Protein AF-A0A3B8IHV6-F1 (afdb_monomer_lite)

pLDDT: mean 79.5, std 10.55, range [41.91, 91.06]

Secondary structure (DSSP, 8-state):
---HHHHHHHHHHTTEEEEE-TTSSSEEEEE-GGG--HHHHHHHHHTHHHHHHHHHHHHHHHT--PPPPS--SSPPPPHHHHHHHHHHHH-TT--SS--------PPTT------

Sequence (115 aa):
MENLLTLLTKYRQRQVHLSLGKDGESLSVKGDLKGLSAADKAELKTHKEALLAFFKEQKAAKQLITPAEPTAEAFPLSPNQQTIWMHQLMDPESLLYVIPVVYAHTVPGLQPDRV

Structur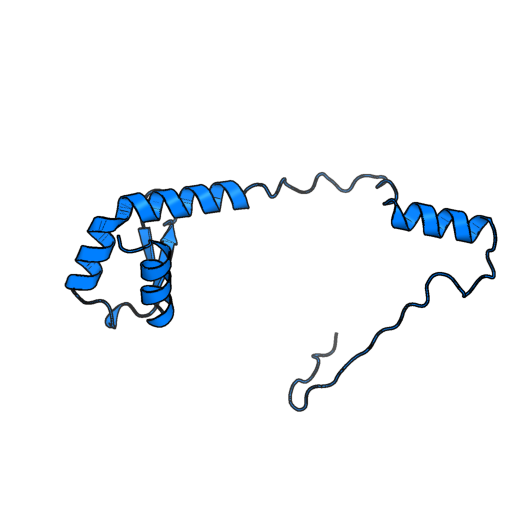e (mmCIF, N/CA/C/O backbone):
data_AF-A0A3B8IHV6-F1
#
_entry.id   AF-A0A3B8IHV6-F1
#
loop_
_atom_site.group_PDB
_atom_site.id
_atom_site.type_symbol
_atom_site.label_atom_id
_atom_site.label_alt_id
_atom_site.label_comp_id
_atom_site.label_asym_id
_atom_site.label_entity_id
_atom_site.label_seq_id
_atom_site.pdbx_PDB_ins_code
_atom_site.Cartn_x
_atom_site.Cartn_y
_atom_site.Cartn_z
_atom_site.occupancy
_atom_site.B_iso_or_equiv
_atom_site.auth_seq_id
_atom_site.auth_comp_id
_atom_site.auth_asym_id
_atom_site.auth_atom_id
_atom_site.pdbx_PDB_model_num
ATOM 1 N N . MET A 1 1 ? 0.964 -16.674 25.980 1.00 43.19 1 MET A N 1
ATOM 2 C CA . MET A 1 1 ? 1.544 -15.415 25.470 1.00 43.19 1 MET A CA 1
ATOM 3 C C . MET A 1 1 ? 0.653 -14.932 24.342 1.00 43.19 1 MET A C 1
ATOM 5 O O . MET A 1 1 ? 0.704 -15.509 23.264 1.00 43.19 1 MET A O 1
ATOM 9 N N . GLU A 1 2 ? -0.236 -13.975 24.604 1.00 55.59 2 GLU A N 1
ATOM 10 C CA . GLU A 1 2 ? -1.053 -13.381 23.541 1.00 55.59 2 GLU A CA 1
ATOM 11 C C . GLU A 1 2 ? -0.143 -12.621 22.578 1.00 55.59 2 GLU A C 1
ATOM 13 O O . GLU A 1 2 ? 0.634 -11.752 22.968 1.00 55.59 2 GLU A O 1
ATOM 18 N N . ASN A 1 3 ? -0.187 -13.024 21.313 1.00 81.06 3 ASN A N 1
ATOM 19 C CA . ASN A 1 3 ? 0.606 -12.429 20.255 1.00 81.06 3 ASN A CA 1
ATOM 20 C C . ASN A 1 3 ? -0.004 -11.059 19.904 1.00 81.06 3 ASN A C 1
ATOM 22 O O . ASN A 1 3 ? -1.210 -10.959 19.670 1.00 81.06 3 ASN A O 1
ATOM 26 N N . LEU A 1 4 ? 0.821 -10.007 19.858 1.00 83.25 4 LEU A N 1
ATOM 27 C CA . LEU A 1 4 ? 0.421 -8.638 19.500 1.00 83.25 4 LEU A CA 1
ATOM 28 C C . LEU A 1 4 ? -0.401 -8.599 18.196 1.00 83.25 4 LEU A C 1
ATOM 30 O O . LEU A 1 4 ? -1.355 -7.832 18.076 1.00 83.25 4 LEU A O 1
ATOM 34 N N . LEU A 1 5 ? -0.079 -9.476 17.239 1.00 83.19 5 LEU A N 1
ATOM 35 C CA . LEU A 1 5 ? -0.813 -9.625 15.980 1.00 83.19 5 LEU A CA 1
ATOM 36 C C . LEU A 1 5 ? -2.245 -10.130 16.188 1.00 83.19 5 LEU A C 1
ATOM 38 O O . LEU A 1 5 ? -3.162 -9.667 15.509 1.00 83.19 5 LEU A O 1
ATOM 42 N N . THR A 1 6 ? -2.466 -11.037 17.139 1.00 87.44 6 THR A N 1
ATOM 43 C CA . THR A 1 6 ? -3.803 -11.533 17.490 1.00 87.44 6 THR A CA 1
ATOM 44 C C . THR A 1 6 ? -4.652 -10.408 18.077 1.00 87.44 6 THR A C 1
ATOM 46 O O . THR A 1 6 ? -5.814 -10.257 17.702 1.00 87.44 6 THR A O 1
ATOM 49 N N . LEU A 1 7 ? -4.052 -9.556 18.916 1.00 87.06 7 LEU A N 1
ATOM 50 C CA . LEU A 1 7 ? -4.705 -8.374 19.480 1.00 87.06 7 LEU A CA 1
ATOM 51 C C . LEU A 1 7 ? -5.072 -7.355 18.388 1.00 87.06 7 LEU A C 1
ATOM 53 O O . LEU A 1 7 ? -6.223 -6.929 18.297 1.00 87.06 7 LEU A O 1
ATOM 57 N N . LEU A 1 8 ? -4.136 -7.015 17.497 1.00 87.38 8 LEU A N 1
ATOM 58 C CA . LEU A 1 8 ? -4.402 -6.127 16.356 1.00 87.38 8 LEU A CA 1
ATOM 59 C C . LEU A 1 8 ? -5.502 -6.686 15.437 1.00 87.38 8 LEU A C 1
ATOM 61 O O . LEU A 1 8 ? -6.372 -5.942 14.983 1.00 87.38 8 LEU A O 1
ATOM 65 N N . THR A 1 9 ? -5.500 -8.000 15.197 1.00 88.56 9 THR A N 1
ATOM 66 C CA . THR A 1 9 ? -6.516 -8.678 14.375 1.00 88.56 9 THR A CA 1
ATOM 67 C C . THR A 1 9 ? -7.897 -8.624 15.028 1.00 88.56 9 THR A C 1
ATOM 69 O O . THR A 1 9 ? -8.870 -8.285 14.355 1.00 88.56 9 THR A O 1
ATOM 72 N N . LYS A 1 10 ? -7.980 -8.874 16.343 1.00 89.62 10 LYS A N 1
ATOM 73 C CA . LYS A 1 10 ? -9.212 -8.775 17.145 1.00 89.62 10 LYS A CA 1
ATOM 74 C C . LYS A 1 10 ? -9.848 -7.389 17.023 1.00 89.62 10 LYS A C 1
ATOM 76 O O . LYS A 1 10 ? -11.042 -7.281 16.750 1.00 89.62 10 LYS A O 1
ATOM 81 N N . TYR A 1 11 ? -9.059 -6.324 17.182 1.00 89.44 11 TYR A N 1
ATOM 82 C CA . TYR A 1 11 ? -9.573 -4.955 17.082 1.00 89.44 11 TYR A CA 1
ATOM 83 C C . TYR A 1 1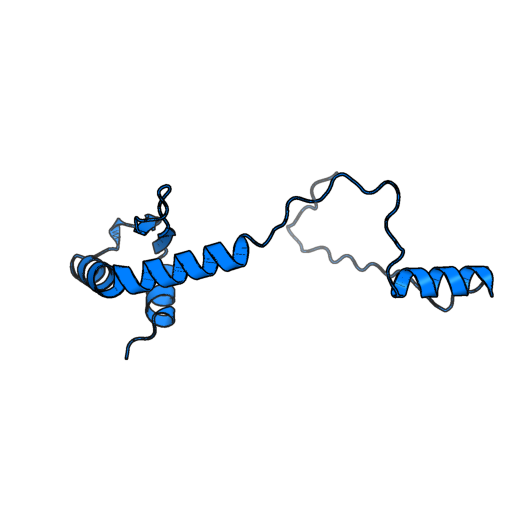1 ? -9.950 -4.571 15.646 1.00 89.44 11 TYR A C 1
ATOM 85 O O . TYR A 1 11 ? -11.008 -3.977 15.434 1.00 89.44 11 TYR A O 1
ATOM 93 N N . ARG A 1 12 ? -9.179 -5.013 14.644 1.00 87.06 12 ARG A N 1
ATOM 94 C CA . ARG A 1 12 ? -9.501 -4.790 13.227 1.00 87.06 12 ARG A CA 1
ATOM 95 C C . ARG A 1 12 ? -10.823 -5.445 12.810 1.00 87.06 12 ARG A C 1
ATOM 97 O O . ARG A 1 12 ? -11.597 -4.822 12.089 1.00 87.06 12 ARG A O 1
ATOM 104 N N . GLN A 1 13 ? -11.103 -6.665 13.275 1.00 88.75 13 GLN A N 1
ATOM 105 C CA . GLN A 1 13 ? -12.374 -7.363 13.016 1.00 88.75 13 GLN A CA 1
ATOM 106 C C . GLN A 1 13 ? -13.580 -6.616 13.595 1.00 88.75 13 GLN A C 1
ATOM 108 O O . GLN A 1 13 ? -14.652 -6.618 13.000 1.00 88.75 13 GLN A O 1
ATOM 113 N N . ARG A 1 14 ? -13.389 -5.919 14.719 1.00 87.88 14 ARG A N 1
ATOM 114 C CA . ARG A 1 14 ? -14.394 -5.046 15.344 1.00 87.88 14 ARG A CA 1
ATOM 115 C C . ARG A 1 14 ? -14.415 -3.629 14.752 1.00 87.88 14 ARG A C 1
ATOM 117 O O . ARG A 1 14 ? -14.946 -2.718 15.369 1.00 87.88 14 ARG A O 1
ATOM 124 N N . GLN A 1 15 ? -13.796 -3.426 13.585 1.00 86.06 15 GLN A N 1
ATOM 125 C CA . GLN A 1 15 ? -13.658 -2.130 12.906 1.00 86.06 15 GLN A CA 1
ATOM 126 C C . GLN A 1 15 ? -12.967 -1.032 13.737 1.00 86.06 15 GLN A C 1
ATOM 128 O O . GLN A 1 15 ? -13.052 0.154 13.410 1.00 86.06 15 GLN A O 1
ATOM 133 N N . VAL A 1 16 ? -12.214 -1.417 14.770 1.00 89.50 16 VAL A N 1
ATOM 134 C CA . VAL A 1 16 ? -11.387 -0.516 15.572 1.00 89.50 16 VAL A CA 1
ATOM 135 C C . VAL A 1 16 ? -9.981 -0.484 14.982 1.00 89.50 16 VAL A C 1
ATOM 137 O O . VAL A 1 16 ? -9.278 -1.491 14.909 1.00 89.50 16 VAL A O 1
ATOM 140 N N . HIS A 1 17 ? -9.558 0.704 14.571 1.00 86.25 17 HIS A N 1
ATOM 141 C CA . HIS A 1 17 ? -8.253 0.958 13.983 1.00 86.25 17 HIS A CA 1
ATOM 142 C C . HIS A 1 17 ? -7.347 1.622 15.017 1.00 86.25 17 HIS A C 1
ATOM 144 O O . HIS A 1 17 ? -7.665 2.689 15.545 1.00 86.25 17 HIS A O 1
ATOM 150 N N . LEU A 1 18 ? -6.210 0.986 15.287 1.00 88.19 18 LEU A N 1
ATOM 151 C CA . LEU A 1 18 ? -5.171 1.487 16.180 1.00 88.19 18 LEU A CA 1
ATOM 152 C C . LEU A 1 18 ? -4.045 2.083 15.332 1.00 88.19 18 LEU A C 1
ATOM 154 O O . LEU A 1 18 ? -3.570 1.441 14.397 1.00 88.19 18 LEU A O 1
ATOM 158 N N . SER A 1 19 ? -3.629 3.309 15.635 1.00 85.38 19 SER A N 1
ATOM 159 C CA . SER A 1 19 ? -2.520 3.977 14.950 1.00 85.38 19 SER A CA 1
ATOM 160 C C . SER A 1 19 ? -1.728 4.856 15.911 1.00 85.38 19 SER A C 1
ATOM 162 O O . SER A 1 19 ? -2.185 5.163 17.010 1.00 85.38 19 SER A O 1
ATOM 164 N N . LEU A 1 20 ? -0.560 5.339 15.487 1.00 88.69 20 LEU A N 1
ATOM 165 C CA . LEU A 1 20 ? 0.092 6.450 16.182 1.00 88.69 20 LEU A CA 1
ATOM 166 C C . LEU A 1 20 ? -0.761 7.720 16.066 1.00 88.69 20 LEU A C 1
ATOM 168 O O . LEU A 1 20 ? -1.381 7.983 15.030 1.00 88.69 20 LEU A O 1
ATOM 172 N N . GLY A 1 21 ? -0.809 8.487 17.150 1.00 84.06 21 GLY A N 1
ATOM 173 C CA . GLY A 1 21 ? -1.346 9.840 17.175 1.00 84.06 21 GLY A CA 1
ATOM 174 C C . GLY A 1 21 ? -0.461 10.809 16.396 1.00 84.06 21 GLY A C 1
ATOM 175 O O . GLY A 1 21 ? 0.658 10.476 15.997 1.00 84.06 21 GLY A O 1
ATOM 176 N N . LYS A 1 22 ? -0.973 12.024 16.173 1.00 74.75 22 LYS A N 1
ATOM 177 C CA . LYS A 1 22 ? -0.270 13.070 15.409 1.00 74.75 22 LYS A CA 1
ATOM 178 C C . LYS A 1 22 ? 1.092 13.421 16.020 1.00 74.75 22 LYS A C 1
ATOM 180 O O . LYS A 1 22 ? 2.016 13.738 15.282 1.00 74.75 22 LYS A O 1
ATOM 185 N N . ASP A 1 23 ? 1.215 13.252 17.332 1.00 76.56 23 ASP A N 1
ATOM 186 C CA . ASP A 1 23 ? 2.406 13.587 18.115 1.00 76.56 23 ASP A CA 1
ATOM 187 C C . ASP A 1 23 ? 3.458 12.462 18.107 1.00 76.56 23 ASP A C 1
ATOM 189 O O . ASP A 1 23 ? 4.559 12.633 18.610 1.00 76.56 23 ASP A O 1
ATOM 193 N N . GLY A 1 24 ? 3.137 11.278 17.567 1.00 71.44 24 GLY A N 1
ATOM 194 C CA . GLY A 1 24 ? 4.059 10.133 17.522 1.00 71.44 24 GLY A CA 1
ATOM 195 C C . GLY A 1 24 ? 4.317 9.434 18.867 1.00 71.44 24 GLY A C 1
ATOM 196 O O . GLY A 1 24 ? 5.021 8.423 18.901 1.00 71.44 24 GLY A O 1
ATOM 197 N N . GLU A 1 25 ? 3.723 9.924 19.957 1.00 79.69 25 GLU A N 1
ATOM 198 C CA . GLU A 1 25 ? 3.861 9.364 21.313 1.00 79.69 25 GLU A CA 1
ATOM 199 C C . GLU A 1 25 ? 2.547 8.826 21.894 1.00 79.69 25 GLU A C 1
ATOM 201 O O . GLU A 1 25 ? 2.543 8.022 22.828 1.00 79.69 25 GLU A O 1
ATOM 206 N N . SER A 1 26 ? 1.414 9.233 21.325 1.00 84.88 26 SER A N 1
ATOM 207 C CA . SER A 1 26 ? 0.085 8.800 21.743 1.00 84.88 26 SER A CA 1
ATOM 208 C C . SER A 1 26 ? -0.439 7.664 20.857 1.00 84.88 26 SER A C 1
ATOM 210 O O . SER A 1 26 ? -0.127 7.578 19.669 1.00 84.88 26 SER A O 1
ATOM 212 N N . LEU A 1 27 ? -1.248 6.769 21.432 1.00 86.62 27 LEU A N 1
ATOM 213 C CA . LEU A 1 27 ? -1.999 5.764 20.677 1.00 86.62 27 LEU A CA 1
ATOM 214 C C . LEU A 1 27 ? -3.345 6.381 20.277 1.00 86.62 27 LEU A C 1
ATOM 216 O O . LEU A 1 27 ? -4.130 6.769 21.141 1.00 86.62 27 LEU A O 1
ATOM 220 N N . SER A 1 28 ? -3.607 6.478 18.977 1.00 86.31 28 SER A N 1
ATOM 221 C CA . SER A 1 28 ? -4.886 6.916 18.424 1.00 86.31 28 SER A CA 1
ATOM 222 C C . SER A 1 28 ? -5.766 5.704 18.134 1.00 86.31 28 SER A C 1
ATOM 224 O O . SER A 1 28 ? -5.329 4.740 17.507 1.00 86.31 28 SER A O 1
ATOM 226 N N . VAL A 1 29 ? -7.016 5.766 18.589 1.00 88.38 29 VAL A N 1
ATOM 227 C CA . VAL A 1 29 ? -8.032 4.734 18.363 1.00 88.38 29 VAL A CA 1
ATOM 228 C C . VAL A 1 29 ? -9.146 5.357 17.529 1.00 88.38 29 VAL A C 1
ATOM 230 O O . VAL A 1 29 ? -9.724 6.369 17.926 1.00 88.38 29 VAL A O 1
ATOM 233 N N . LYS A 1 30 ? -9.425 4.784 16.358 1.00 85.75 30 LYS A N 1
ATOM 234 C CA . LYS A 1 30 ? -10.450 5.246 15.408 1.00 85.75 30 LYS A CA 1
ATOM 235 C C . LYS A 1 30 ? -11.406 4.112 15.044 1.00 85.75 30 LYS A C 1
ATOM 237 O O . LYS A 1 30 ? -11.071 2.945 15.216 1.00 85.75 30 LYS A O 1
ATOM 242 N N . GLY A 1 31 ? -12.562 4.455 14.479 1.00 84.94 31 GLY A N 1
ATOM 243 C CA . GLY A 1 31 ? -13.567 3.490 14.023 1.00 84.94 31 GLY A CA 1
ATOM 244 C C . GLY A 1 31 ? -14.742 3.374 14.988 1.00 84.94 31 GLY A C 1
ATOM 245 O O . GLY A 1 31 ? -15.156 4.382 15.565 1.00 84.94 31 GLY A O 1
ATOM 246 N N . ASP A 1 32 ? -15.282 2.166 15.154 1.00 83.38 32 ASP A N 1
ATOM 247 C CA . ASP A 1 32 ? -16.438 1.944 16.028 1.00 83.38 32 ASP A CA 1
ATOM 248 C C . ASP A 1 32 ? -16.046 1.920 17.514 1.00 83.38 32 ASP A C 1
ATOM 250 O O . ASP A 1 32 ? -15.758 0.888 18.120 1.00 83.38 32 ASP A O 1
ATOM 254 N N . LEU A 1 33 ? -16.037 3.108 18.118 1.00 80.69 33 LEU A N 1
ATOM 255 C CA . LEU A 1 33 ? -15.718 3.306 19.532 1.00 80.69 33 LEU A CA 1
ATOM 256 C C . LEU A 1 33 ? -16.858 2.899 20.476 1.00 80.69 33 LEU A C 1
ATOM 258 O O . LEU A 1 33 ? -16.630 2.793 21.682 1.00 80.69 33 LEU A O 1
ATOM 262 N N . LYS A 1 34 ? -18.080 2.690 19.966 1.00 77.69 34 LYS A N 1
ATOM 263 C CA . LYS A 1 34 ? -19.230 2.303 20.798 1.00 77.69 34 LYS A CA 1
ATOM 264 C C . LYS A 1 34 ? -19.130 0.841 21.236 1.00 77.69 34 LYS A C 1
ATOM 266 O O . LYS A 1 34 ? -19.626 0.502 22.305 1.00 77.69 34 LYS A O 1
ATOM 271 N N . GLY A 1 35 ? -18.431 0.010 20.460 1.00 73.19 35 GLY A N 1
ATOM 272 C CA . GLY A 1 35 ? -18.142 -1.389 20.780 1.00 73.19 35 GLY A CA 1
ATOM 273 C C . GLY A 1 35 ? -16.980 -1.619 21.761 1.00 73.19 35 GLY A C 1
ATOM 274 O O . GLY A 1 35 ? -16.672 -2.770 22.059 1.00 73.19 35 GLY A O 1
ATOM 275 N N . LEU A 1 36 ? -16.317 -0.564 22.259 1.00 81.12 36 LEU A N 1
ATOM 276 C CA . LEU A 1 36 ? -15.182 -0.675 23.187 1.00 81.12 36 LEU A CA 1
ATOM 277 C C . LEU A 1 36 ? -15.650 -0.725 24.646 1.00 81.12 36 LEU A C 1
ATOM 279 O O . LEU A 1 36 ? -16.015 0.294 25.240 1.00 81.12 36 LEU A O 1
ATOM 283 N N . SER A 1 37 ? -15.573 -1.911 25.248 1.00 83.44 37 SER A N 1
ATOM 284 C CA . SER A 1 37 ? -15.873 -2.100 26.667 1.00 83.44 37 SER A CA 1
ATOM 285 C C . SER A 1 37 ? -14.771 -1.526 27.572 1.00 83.44 37 SER A C 1
ATOM 287 O O . SER A 1 37 ? -13.660 -1.202 27.140 1.00 83.44 37 SER A O 1
ATOM 289 N N . ALA A 1 38 ? -15.055 -1.411 28.873 1.00 83.62 38 ALA A N 1
ATOM 290 C CA . ALA A 1 38 ? -14.047 -1.033 29.867 1.00 83.62 38 ALA A CA 1
ATOM 291 C C . ALA A 1 38 ? -12.888 -2.049 29.945 1.00 83.62 38 ALA A C 1
ATOM 293 O O . ALA A 1 38 ? -11.747 -1.649 30.177 1.00 83.62 38 ALA A O 1
ATOM 294 N N . ALA A 1 39 ? -13.168 -3.333 29.694 1.00 84.19 39 ALA A N 1
ATOM 295 C CA . ALA A 1 39 ? -12.161 -4.390 29.658 1.00 84.19 39 ALA A CA 1
ATOM 296 C C . ALA A 1 39 ? -11.211 -4.228 28.460 1.00 84.19 39 ALA A C 1
ATOM 298 O O . ALA A 1 39 ? -9.997 -4.301 28.632 1.00 84.19 39 ALA A O 1
ATOM 299 N N . ASP A 1 40 ? -11.742 -3.898 27.279 1.00 84.25 40 ASP A N 1
ATOM 300 C CA . ASP A 1 40 ? -10.929 -3.638 26.080 1.00 84.25 40 ASP A CA 1
ATOM 301 C C . ASP A 1 40 ? -10.006 -2.419 26.292 1.00 84.25 40 ASP A C 1
ATOM 303 O O . ASP A 1 40 ? -8.832 -2.422 25.924 1.00 84.25 40 ASP A O 1
ATOM 307 N N . LYS A 1 41 ? -10.498 -1.372 26.971 1.00 84.00 41 LYS A N 1
ATOM 308 C CA . LYS A 1 41 ? -9.669 -0.206 27.335 1.00 84.00 41 LYS A CA 1
ATOM 309 C C . LYS A 1 41 ? -8.544 -0.564 28.308 1.00 84.00 41 LYS A C 1
ATOM 311 O O . LYS A 1 41 ? -7.477 0.044 28.232 1.00 84.00 41 LYS A O 1
ATOM 316 N N . ALA A 1 42 ? -8.776 -1.497 29.230 1.00 85.62 42 ALA A N 1
ATOM 317 C CA . ALA A 1 42 ? -7.743 -1.977 30.143 1.00 85.62 42 ALA A CA 1
ATOM 318 C C . ALA A 1 42 ? -6.684 -2.800 29.393 1.00 85.62 42 ALA A C 1
ATOM 320 O O . ALA A 1 42 ? -5.498 -2.537 29.553 1.00 85.62 42 ALA A O 1
ATOM 321 N N . GLU A 1 43 ? -7.105 -3.700 28.501 1.00 86.56 43 GLU A N 1
ATOM 322 C CA . GLU A 1 43 ? -6.219 -4.501 27.644 1.00 86.56 43 GLU A CA 1
ATOM 323 C C . GLU A 1 43 ? -5.321 -3.608 26.764 1.00 86.56 43 GLU A C 1
ATOM 325 O O . GLU A 1 43 ? -4.099 -3.771 26.739 1.00 86.56 43 GLU A O 1
ATOM 330 N N . LEU A 1 44 ? -5.892 -2.581 26.120 1.00 86.12 44 LEU A N 1
ATOM 331 C CA . LEU A 1 44 ? -5.128 -1.608 25.328 1.00 86.12 44 LEU A CA 1
ATOM 332 C C . LEU A 1 44 ? -4.141 -0.788 26.167 1.00 86.12 44 LEU A C 1
ATOM 334 O O . LEU A 1 44 ? -3.081 -0.417 25.664 1.00 86.12 44 LEU A O 1
ATOM 338 N N . LYS A 1 45 ? -4.465 -0.489 27.432 1.00 87.19 45 LYS A N 1
ATOM 339 C CA . LYS A 1 45 ? -3.538 0.190 28.350 1.00 87.19 45 LYS A CA 1
ATOM 340 C C . LYS A 1 45 ? -2.378 -0.718 28.743 1.00 87.19 45 LYS A C 1
ATOM 342 O O . LYS A 1 45 ? -1.243 -0.251 28.721 1.00 87.19 45 LYS A O 1
ATOM 347 N N . THR A 1 46 ? -2.647 -1.988 29.039 1.00 89.62 46 THR A N 1
ATOM 348 C CA . THR A 1 46 ? -1.623 -2.984 29.389 1.00 89.62 46 THR A CA 1
ATOM 349 C C . THR A 1 46 ? -0.610 -3.169 28.261 1.00 89.62 46 THR A C 1
ATOM 351 O O . THR A 1 46 ? 0.590 -3.201 28.507 1.00 89.62 46 THR A O 1
ATOM 354 N N . HIS A 1 47 ? -1.074 -3.220 27.009 1.00 88.56 47 HIS A N 1
ATOM 355 C CA . HIS A 1 47 ? -0.210 -3.417 25.838 1.00 88.56 47 HIS A CA 1
ATOM 356 C C . HIS A 1 47 ? 0.218 -2.117 25.144 1.00 88.56 47 HIS A C 1
ATOM 358 O O . HIS A 1 47 ? 0.790 -2.161 24.053 1.00 88.56 47 HIS A O 1
ATOM 364 N N . LYS A 1 48 ? -0.036 -0.951 25.753 1.00 87.12 48 LYS A N 1
ATOM 365 C CA . LYS A 1 48 ? 0.199 0.359 25.128 1.00 87.12 48 LYS A CA 1
ATOM 366 C C . LYS A 1 48 ? 1.649 0.540 24.684 1.00 87.12 48 LYS A C 1
ATOM 368 O O . LYS A 1 48 ? 1.881 0.983 23.564 1.00 87.12 48 LYS A O 1
ATOM 373 N N . GLU A 1 49 ? 2.611 0.207 25.541 1.00 87.12 49 GLU A N 1
ATOM 374 C CA . GLU A 1 49 ? 4.038 0.380 25.237 1.00 87.12 49 GLU A CA 1
ATOM 375 C C . GLU A 1 49 ? 4.480 -0.503 24.066 1.00 87.12 49 GLU A C 1
ATOM 377 O O . GLU A 1 49 ? 5.127 -0.016 23.140 1.00 87.12 49 GLU A O 1
ATOM 382 N N . ALA A 1 50 ? 4.041 -1.765 24.046 1.00 87.25 50 ALA A N 1
ATOM 383 C CA . ALA A 1 50 ? 4.327 -2.696 22.958 1.00 87.25 50 ALA A CA 1
ATOM 384 C C . ALA A 1 50 ? 3.702 -2.243 21.626 1.00 87.25 50 ALA A C 1
ATOM 386 O O . ALA A 1 50 ? 4.353 -2.296 20.584 1.00 87.25 50 ALA A O 1
ATOM 387 N N . LEU A 1 51 ? 2.460 -1.743 21.656 1.00 88.75 51 LEU A N 1
ATOM 388 C CA . LEU A 1 51 ? 1.790 -1.186 20.476 1.00 88.75 51 LEU A CA 1
ATOM 389 C C . LEU A 1 51 ? 2.511 0.061 19.952 1.00 88.75 51 LEU A C 1
ATOM 391 O O . LEU A 1 51 ? 2.706 0.199 18.746 1.00 88.75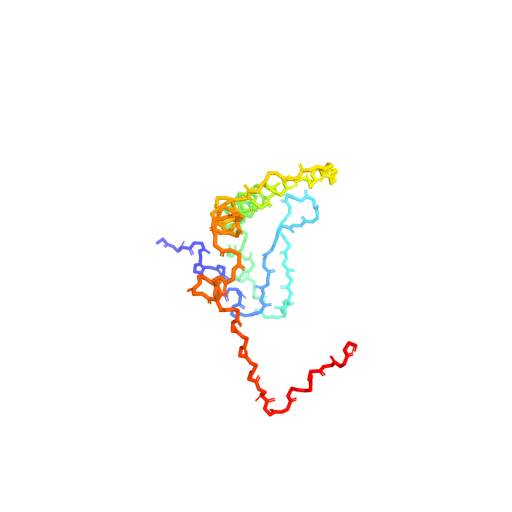 51 LEU A O 1
ATOM 395 N N . LEU A 1 52 ? 2.931 0.962 20.844 1.00 89.75 52 LEU A N 1
ATOM 396 C CA . LEU A 1 52 ? 3.685 2.156 20.462 1.00 89.75 52 LEU A CA 1
ATOM 397 C C . LEU A 1 52 ? 5.039 1.796 19.847 1.00 89.75 52 LEU A C 1
ATOM 399 O O . LEU A 1 52 ? 5.394 2.376 18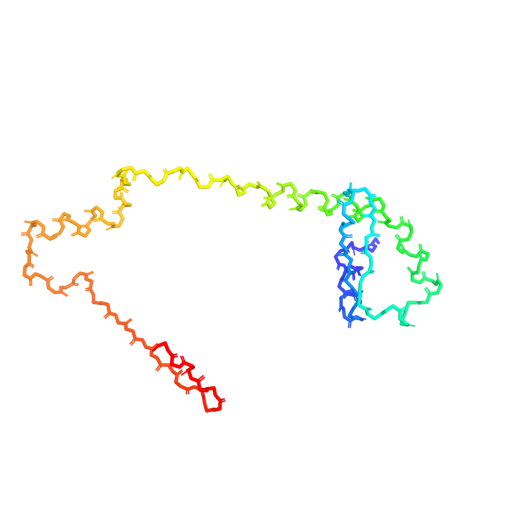.823 1.00 89.75 52 LEU A O 1
ATOM 403 N N . ALA A 1 53 ? 5.767 0.840 20.429 1.00 88.81 53 ALA A N 1
ATOM 404 C CA . ALA A 1 53 ? 7.028 0.352 19.875 1.00 88.81 53 ALA A CA 1
ATOM 405 C C . ALA A 1 53 ? 6.829 -0.231 18.466 1.00 88.81 53 ALA A C 1
ATOM 407 O O . ALA A 1 53 ? 7.495 0.205 17.528 1.00 88.81 53 ALA A O 1
ATOM 408 N N . PHE A 1 54 ? 5.837 -1.111 18.292 1.00 89.38 54 PHE A N 1
ATOM 409 C CA . PHE A 1 54 ? 5.506 -1.721 17.001 1.00 89.38 54 PHE A CA 1
ATOM 410 C C . PHE A 1 54 ? 5.166 -0.681 15.925 1.00 89.38 54 PHE A C 1
ATOM 412 O O . PHE A 1 54 ? 5.692 -0.726 14.813 1.00 89.38 54 PHE A O 1
ATOM 419 N N . PHE A 1 55 ? 4.312 0.299 16.240 1.00 88.75 55 PHE A N 1
ATOM 420 C CA . PHE A 1 55 ? 3.962 1.328 15.261 1.00 88.75 55 PHE A CA 1
ATOM 421 C C . PHE A 1 55 ? 5.120 2.290 14.966 1.00 88.75 55 PHE A C 1
ATOM 423 O O . PHE A 1 55 ? 5.211 2.795 13.845 1.00 88.75 55 PHE A O 1
ATOM 430 N N . LYS A 1 56 ? 6.007 2.556 15.936 1.00 88.06 56 LYS A N 1
ATOM 431 C CA . LYS A 1 56 ? 7.221 3.360 15.714 1.00 88.06 56 LYS A CA 1
ATOM 432 C C . LYS A 1 56 ? 8.185 2.642 14.774 1.00 88.06 56 LYS A C 1
ATOM 434 O O . LYS A 1 56 ? 8.654 3.260 13.822 1.00 88.06 56 LYS A O 1
ATOM 439 N N . GLU A 1 57 ? 8.411 1.350 14.987 1.00 86.38 57 GLU A N 1
ATOM 440 C CA . GLU A 1 57 ? 9.237 0.511 14.115 1.00 86.38 57 GLU A CA 1
ATOM 441 C C . GLU A 1 57 ? 8.659 0.443 12.694 1.00 86.38 57 GLU A C 1
ATOM 443 O O . GLU A 1 57 ? 9.364 0.693 11.717 1.00 86.38 57 GLU A O 1
ATOM 448 N N . GLN A 1 58 ? 7.344 0.234 12.566 1.00 84.25 58 GLN A N 1
ATOM 449 C CA . GLN A 1 58 ? 6.675 0.229 11.265 1.00 84.25 58 GLN A CA 1
ATOM 450 C C . GLN A 1 58 ? 6.778 1.586 10.548 1.00 84.25 58 GLN A C 1
ATOM 452 O O . GLN A 1 58 ? 6.973 1.633 9.332 1.00 84.25 58 GLN A O 1
ATOM 457 N N . LYS A 1 59 ? 6.652 2.704 11.278 1.00 81.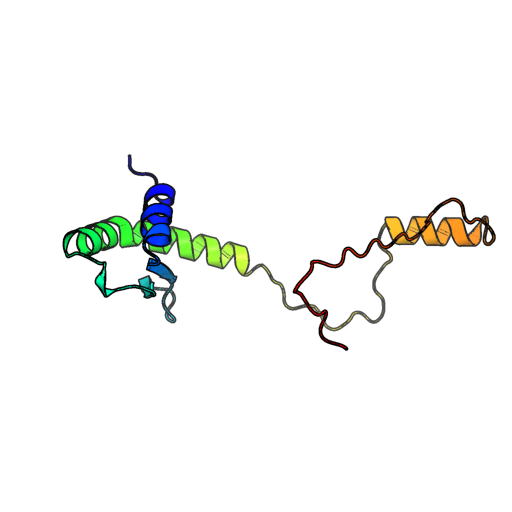69 59 LYS A N 1
ATOM 458 C CA . LYS A 1 59 ? 6.819 4.050 10.711 1.00 81.69 59 LYS A CA 1
ATOM 459 C C . LYS A 1 59 ? 8.258 4.278 10.248 1.00 81.69 59 LYS A C 1
ATOM 461 O O . LYS A 1 59 ? 8.437 4.783 9.145 1.00 81.69 59 LYS A O 1
ATOM 466 N N . ALA A 1 60 ? 9.248 3.879 11.045 1.00 77.81 60 ALA A N 1
ATOM 467 C CA . ALA A 1 60 ? 10.660 3.982 10.684 1.00 77.81 60 ALA A CA 1
ATOM 468 C C . ALA A 1 60 ? 10.974 3.180 9.409 1.00 77.81 60 ALA A C 1
ATOM 470 O O . ALA A 1 60 ? 11.589 3.713 8.490 1.00 77.81 60 ALA A O 1
ATOM 471 N N . ALA A 1 61 ? 10.456 1.953 9.296 1.00 73.81 61 ALA A N 1
ATOM 472 C CA . ALA A 1 61 ? 10.601 1.135 8.091 1.00 73.81 61 ALA A CA 1
ATOM 473 C C . ALA A 1 61 ? 9.918 1.762 6.860 1.00 73.81 61 ALA A C 1
ATOM 475 O O . ALA A 1 61 ? 10.452 1.718 5.754 1.00 73.81 61 ALA A O 1
ATOM 476 N N . LYS A 1 62 ? 8.743 2.381 7.038 1.00 65.25 62 LYS A N 1
ATOM 477 C CA . LYS A 1 62 ? 7.978 3.007 5.946 1.00 65.25 62 LYS A CA 1
ATOM 478 C C . LYS A 1 62 ? 8.539 4.363 5.501 1.00 65.25 62 LYS A C 1
ATOM 480 O O . LYS A 1 62 ? 8.244 4.801 4.395 1.00 65.25 62 LYS A O 1
ATOM 485 N N . GLN A 1 63 ? 9.322 5.039 6.342 1.00 59.41 63 GLN A N 1
ATOM 486 C CA . GLN A 1 63 ? 9.928 6.339 6.033 1.00 59.41 63 GLN A CA 1
ATOM 487 C C . GLN A 1 63 ? 11.199 6.252 5.180 1.00 59.41 63 GLN A C 1
ATOM 489 O O . GLN A 1 63 ? 11.737 7.291 4.813 1.00 59.41 63 GLN A O 1
ATOM 494 N N . LEU A 1 64 ? 11.614 5.057 4.751 1.00 60.19 64 LEU A N 1
ATOM 495 C CA . LEU A 1 64 ? 12.630 4.877 3.706 1.00 60.19 64 LEU A CA 1
ATOM 496 C C . LEU A 1 64 ? 12.105 5.215 2.295 1.00 60.19 64 LEU A C 1
ATOM 498 O O . LEU A 1 64 ? 12.592 4.691 1.299 1.00 60.19 64 LEU A O 1
ATOM 502 N N . ILE A 1 65 ? 11.096 6.083 2.191 1.00 59.91 65 ILE A N 1
ATOM 503 C CA . ILE A 1 65 ? 10.783 6.760 0.937 1.00 59.91 65 ILE A CA 1
ATOM 504 C C . ILE A 1 65 ? 11.700 7.975 0.910 1.00 59.91 65 ILE A C 1
ATOM 506 O O . ILE A 1 65 ? 11.351 9.049 1.404 1.00 59.91 65 ILE A O 1
ATOM 510 N N . THR A 1 66 ? 12.908 7.777 0.391 1.00 63.81 66 THR A N 1
ATOM 511 C CA . THR A 1 66 ? 13.792 8.883 0.039 1.00 63.81 66 THR A CA 1
ATOM 512 C C . THR A 1 66 ? 13.007 9.797 -0.905 1.00 63.81 66 THR A C 1
ATOM 514 O O . THR A 1 66 ? 12.376 9.282 -1.836 1.00 63.81 66 THR A O 1
ATOM 517 N N . PRO A 1 67 ? 12.973 11.122 -0.673 1.00 62.47 67 PRO A N 1
ATOM 518 C CA . PRO A 1 67 ? 12.426 12.048 -1.652 1.00 62.47 67 PRO A CA 1
ATOM 519 C C . PRO A 1 67 ? 13.034 11.713 -3.010 1.00 62.47 67 PRO A C 1
ATOM 521 O O . PRO A 1 67 ? 14.249 11.529 -3.091 1.00 62.47 67 PRO A O 1
ATOM 524 N N . ALA A 1 68 ? 12.196 11.564 -4.039 1.00 64.44 68 ALA A N 1
ATOM 525 C CA . ALA A 1 68 ? 12.703 11.358 -5.385 1.00 64.44 68 ALA A CA 1
ATOM 526 C C . ALA A 1 68 ? 13.671 12.506 -5.679 1.00 64.44 68 ALA A C 1
ATOM 528 O O . ALA A 1 68 ? 13.288 13.675 -5.563 1.00 64.44 68 ALA A O 1
ATOM 529 N N . GLU A 1 69 ? 14.927 12.170 -5.974 1.00 66.94 69 GLU A N 1
ATOM 530 C CA . GLU A 1 69 ? 15.881 13.166 -6.439 1.00 66.94 69 GLU A CA 1
ATOM 531 C C . GLU A 1 69 ? 15.271 13.908 -7.638 1.00 66.94 69 GLU A C 1
ATOM 533 O O . GLU A 1 69 ? 14.456 13.321 -8.368 1.00 66.94 69 GLU A O 1
ATOM 538 N N . PRO A 1 70 ? 15.596 15.203 -7.824 1.00 71.69 70 PRO A N 1
ATOM 539 C CA . PRO A 1 70 ? 15.165 15.938 -9.005 1.00 71.69 70 PRO A CA 1
ATOM 540 C C . PRO A 1 70 ? 15.427 15.082 -10.240 1.00 71.69 70 PRO A C 1
ATOM 542 O O . PRO A 1 70 ? 16.461 14.421 -10.319 1.00 71.69 70 PRO A O 1
ATOM 545 N N . THR A 1 71 ? 14.448 15.048 -11.146 1.00 67.12 71 THR A N 1
ATOM 546 C CA . THR A 1 71 ? 14.448 14.195 -12.335 1.00 67.12 71 THR A CA 1
ATOM 547 C C . THR A 1 71 ? 15.834 14.216 -12.964 1.00 67.12 71 THR A C 1
ATOM 549 O O . THR A 1 71 ? 16.265 15.260 -13.450 1.00 67.12 71 THR A O 1
ATOM 552 N N . ALA A 1 72 ? 16.558 13.096 -12.876 1.00 66.75 72 ALA A N 1
ATOM 553 C CA . ALA A 1 72 ? 17.892 13.015 -13.442 1.00 66.75 72 ALA A CA 1
ATOM 554 C C . ALA A 1 72 ? 17.794 13.359 -14.933 1.00 66.75 72 ALA A C 1
ATOM 556 O O . ALA A 1 72 ? 16.892 12.866 -15.614 1.00 66.75 72 ALA A O 1
ATOM 557 N N . GLU A 1 73 ? 18.708 14.192 -15.440 1.00 73.69 73 GLU A N 1
ATOM 558 C CA . GLU A 1 73 ? 18.741 14.548 -16.868 1.00 73.69 73 GLU A CA 1
ATOM 559 C C . GLU A 1 73 ? 18.844 13.296 -17.757 1.00 73.69 73 GLU A C 1
ATOM 561 O O . GLU A 1 73 ? 18.337 13.281 -18.877 1.00 73.69 73 GLU A O 1
ATOM 566 N N . ALA A 1 74 ? 19.435 12.218 -17.228 1.00 76.00 74 ALA A N 1
ATOM 567 C CA . ALA A 1 74 ? 19.412 10.892 -17.821 1.00 76.00 74 ALA A CA 1
ATOM 568 C C . ALA A 1 74 ? 19.364 9.806 -16.736 1.00 76.00 74 ALA A C 1
ATOM 570 O O . ALA A 1 74 ? 20.188 9.783 -15.821 1.00 76.00 74 ALA A O 1
ATOM 571 N N . PHE A 1 75 ? 18.428 8.866 -16.873 1.00 79.50 75 PHE A N 1
ATOM 572 C CA . PHE A 1 75 ? 18.424 7.630 -16.094 1.00 79.50 75 PHE A CA 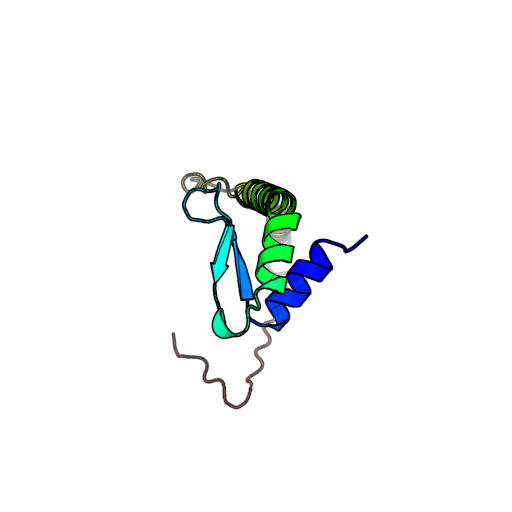1
ATOM 573 C C . PHE A 1 75 ? 19.171 6.542 -16.870 1.00 79.50 75 PHE A C 1
ATOM 575 O O . PHE A 1 75 ? 18.896 6.360 -18.061 1.00 79.50 75 PHE A O 1
ATOM 582 N N . PRO A 1 76 ? 20.095 5.795 -16.236 1.00 83.88 76 PRO A N 1
ATOM 583 C CA . PRO A 1 76 ? 20.712 4.660 -16.901 1.00 83.88 76 PRO A CA 1
ATOM 584 C C . PRO A 1 76 ? 19.640 3.623 -17.249 1.00 83.88 76 PRO A C 1
ATOM 586 O O . PRO A 1 76 ? 18.718 3.376 -16.468 1.00 83.88 76 PRO A O 1
ATOM 589 N N . LEU A 1 77 ? 19.779 2.994 -18.417 1.00 86.44 77 LEU A N 1
ATOM 590 C CA . LEU A 1 77 ? 18.911 1.887 -18.803 1.00 86.44 77 LEU A CA 1
ATOM 591 C C . LEU A 1 77 ? 19.033 0.763 -17.769 1.00 86.44 77 LEU A C 1
ATOM 593 O O . LEU A 1 77 ? 20.140 0.340 -17.424 1.00 86.44 77 LEU A O 1
ATOM 597 N N . SER A 1 78 ? 17.895 0.246 -17.316 1.00 88.88 78 SER A N 1
ATOM 598 C CA . SER A 1 78 ? 17.852 -0.996 -16.541 1.00 88.88 78 SER A CA 1
ATOM 599 C C . SER A 1 78 ? 18.436 -2.162 -17.356 1.00 88.88 78 SER A C 1
ATOM 601 O O . SER A 1 78 ? 18.400 -2.116 -18.589 1.00 88.88 78 SER A O 1
ATOM 603 N N . PRO A 1 79 ? 18.919 -3.245 -16.716 1.00 89.19 79 PRO A N 1
ATOM 604 C CA . PRO A 1 79 ? 19.497 -4.387 -17.432 1.00 89.19 79 PRO A CA 1
ATOM 605 C C . PRO A 1 79 ? 18.594 -4.939 -18.546 1.00 89.19 79 PRO A C 1
ATOM 607 O O . PRO A 1 79 ? 19.065 -5.247 -19.634 1.00 89.19 79 PRO A O 1
ATOM 610 N N . ASN A 1 80 ? 17.278 -4.987 -18.317 1.00 85.38 80 ASN A N 1
ATOM 611 C CA . ASN A 1 80 ? 16.329 -5.444 -19.332 1.00 85.38 80 ASN A CA 1
ATOM 612 C C . ASN A 1 80 ? 16.226 -4.473 -20.524 1.00 85.38 80 ASN A C 1
ATOM 614 O O . ASN A 1 80 ? 16.175 -4.900 -21.674 1.00 85.38 80 ASN A O 1
ATOM 618 N N . GLN A 1 81 ? 16.238 -3.161 -20.266 1.00 89.12 81 GLN A N 1
ATOM 619 C CA . GLN A 1 81 ? 16.237 -2.146 -21.324 1.00 89.12 81 GLN A CA 1
ATOM 620 C C . GLN A 1 81 ? 17.536 -2.163 -22.140 1.00 89.12 81 GLN A C 1
ATOM 622 O O . GLN A 1 81 ? 17.483 -1.969 -23.351 1.00 89.12 81 GLN A O 1
ATOM 627 N N . GLN A 1 82 ? 18.684 -2.436 -21.510 1.00 91.06 82 GLN A N 1
ATOM 628 C CA . GLN A 1 82 ? 19.966 -2.588 -22.210 1.00 91.06 82 GLN A CA 1
ATOM 629 C C . GLN A 1 82 ? 19.940 -3.771 -23.183 1.00 91.06 82 GLN A C 1
ATOM 631 O O . GLN A 1 82 ? 20.366 -3.631 -24.326 1.00 91.06 82 GLN A O 1
ATOM 636 N N . THR A 1 83 ? 19.398 -4.913 -22.755 1.00 87.06 83 THR A N 1
ATOM 637 C CA . THR A 1 83 ? 19.252 -6.100 -23.608 1.00 87.06 83 THR A CA 1
ATOM 638 C C . THR A 1 83 ? 18.341 -5.821 -24.802 1.00 87.06 83 THR A C 1
ATOM 640 O O . THR A 1 83 ? 18.720 -6.115 -25.933 1.00 87.06 83 THR A O 1
ATOM 643 N N . ILE A 1 84 ? 17.180 -5.192 -24.585 1.00 85.62 84 ILE A N 1
ATOM 644 C CA . ILE A 1 84 ? 16.267 -4.801 -25.675 1.00 85.62 84 ILE A CA 1
ATOM 645 C C . ILE A 1 84 ? 16.967 -3.855 -26.660 1.00 85.62 84 ILE A C 1
ATOM 647 O O . ILE A 1 84 ? 16.904 -4.077 -27.867 1.00 85.62 84 ILE A O 1
ATOM 651 N N . TRP A 1 85 ? 17.670 -2.840 -26.152 1.00 86.75 85 TRP A N 1
ATOM 652 C CA . TRP A 1 85 ? 18.416 -1.888 -26.976 1.00 86.75 85 TRP A CA 1
ATOM 653 C C . TRP A 1 85 ? 19.512 -2.571 -27.806 1.00 86.75 85 TRP A C 1
ATOM 655 O O . TRP A 1 85 ? 19.629 -2.319 -29.002 1.00 86.75 85 TRP A O 1
ATOM 665 N N . MET A 1 86 ? 20.266 -3.495 -27.205 1.00 89.44 86 MET A N 1
ATOM 666 C CA . MET A 1 86 ? 21.289 -4.271 -27.910 1.00 89.44 86 MET A CA 1
ATOM 667 C C . MET A 1 86 ? 20.677 -5.135 -29.019 1.00 89.44 86 MET A C 1
ATOM 669 O O . MET A 1 86 ? 21.193 -5.168 -30.133 1.00 89.44 86 MET A O 1
ATOM 673 N N . HIS A 1 87 ? 19.556 -5.807 -28.746 1.00 85.38 87 HIS A N 1
ATOM 674 C CA . HIS A 1 87 ? 18.859 -6.601 -29.759 1.00 85.38 87 HIS A CA 1
ATOM 675 C C . HIS A 1 87 ? 18.359 -5.746 -30.928 1.00 85.38 87 HIS A C 1
ATOM 677 O O . HIS A 1 87 ? 18.549 -6.147 -32.073 1.00 85.38 87 HIS A O 1
ATOM 683 N N . GLN A 1 88 ? 17.809 -4.557 -30.660 1.00 84.00 88 GLN A N 1
ATOM 684 C CA . GLN A 1 88 ? 17.369 -3.625 -31.706 1.00 84.00 88 GLN A CA 1
ATOM 685 C C . GLN A 1 88 ? 18.512 -3.158 -32.619 1.00 84.00 88 GLN A C 1
ATOM 687 O O . GLN A 1 88 ? 18.281 -2.912 -33.798 1.00 84.00 88 GLN A O 1
ATOM 692 N N . LEU A 1 89 ? 19.740 -3.045 -32.102 1.00 87.75 89 LEU A N 1
ATOM 693 C CA . LEU A 1 89 ? 20.909 -2.703 -32.919 1.00 87.75 89 LEU A CA 1
ATOM 694 C C . LEU A 1 89 ? 21.385 -3.860 -33.805 1.00 87.75 89 LEU A C 1
ATOM 696 O O . LEU A 1 89 ? 21.925 -3.615 -34.881 1.00 87.75 89 LEU A O 1
ATOM 700 N N . MET A 1 90 ? 21.232 -5.103 -33.345 1.00 89.75 90 MET A N 1
ATOM 701 C CA . MET A 1 90 ? 21.721 -6.288 -34.057 1.00 89.75 90 MET A CA 1
ATOM 702 C C . MET A 1 90 ? 20.739 -6.797 -35.115 1.00 89.75 90 MET A C 1
ATOM 704 O O . MET A 1 90 ? 21.169 -7.216 -36.186 1.00 89.75 90 MET A O 1
ATOM 708 N N . ASP A 1 91 ? 19.442 -6.787 -34.810 1.00 84.81 91 ASP A N 1
ATOM 709 C CA . ASP A 1 91 ? 18.385 -7.302 -35.685 1.00 84.81 91 ASP A CA 1
ATOM 710 C C . ASP A 1 91 ? 17.122 -6.428 -35.548 1.00 84.81 91 ASP A C 1
ATOM 712 O O . ASP A 1 91 ? 16.199 -6.766 -34.800 1.00 84.81 91 ASP A O 1
ATOM 716 N N . PRO A 1 92 ? 17.090 -5.258 -36.214 1.00 80.25 92 PRO A N 1
ATOM 717 C CA . PRO A 1 92 ? 16.029 -4.265 -36.030 1.00 80.25 92 PRO A CA 1
ATOM 718 C C . PRO A 1 92 ? 14.649 -4.739 -36.507 1.00 80.25 92 PRO A C 1
ATOM 720 O O . PRO A 1 92 ? 13.636 -4.244 -36.018 1.00 80.25 92 PRO A O 1
ATOM 723 N N . GLU A 1 93 ? 14.596 -5.711 -37.421 1.00 80.19 93 GLU A N 1
ATOM 724 C CA . GLU A 1 93 ? 13.350 -6.250 -37.987 1.00 80.19 93 GLU A CA 1
ATOM 725 C C . GLU A 1 93 ? 12.790 -7.436 -37.172 1.00 80.19 93 GLU A C 1
ATOM 727 O O . GLU A 1 93 ? 11.761 -8.022 -37.518 1.00 80.19 93 GLU A O 1
ATOM 732 N N . SER A 1 94 ? 13.454 -7.815 -36.073 1.00 74.88 94 SER A N 1
ATOM 733 C CA . SER A 1 94 ? 13.078 -8.984 -35.280 1.00 74.88 94 SER A CA 1
ATOM 734 C C . SER A 1 94 ? 11.847 -8.738 -34.408 1.00 74.88 94 SER A C 1
ATOM 736 O O . SER A 1 94 ? 11.892 -8.019 -33.410 1.00 74.88 94 SER A O 1
ATOM 738 N N . LEU A 1 95 ? 10.750 -9.434 -34.708 1.00 67.81 95 LEU A N 1
ATOM 739 C CA . LEU A 1 95 ? 9.523 -9.428 -33.895 1.00 67.81 95 LEU A CA 1
ATOM 740 C C . LEU A 1 95 ? 9.538 -10.457 -32.745 1.00 67.81 95 LEU A C 1
ATOM 742 O O . LEU A 1 95 ? 8.558 -10.589 -32.015 1.00 67.81 95 LEU A O 1
ATOM 746 N N . LEU A 1 96 ? 10.624 -11.222 -32.593 1.00 64.69 96 LEU A N 1
ATOM 747 C CA . LEU A 1 96 ? 10.650 -12.448 -31.783 1.00 64.69 96 LEU A CA 1
ATOM 748 C C . LEU A 1 96 ? 10.872 -12.234 -30.277 1.00 64.69 96 LEU A C 1
ATOM 750 O O . LEU A 1 96 ? 10.633 -13.157 -29.502 1.00 64.69 96 LEU A O 1
ATOM 754 N N . TYR A 1 97 ? 11.324 -11.053 -29.845 1.00 63.78 97 TYR A N 1
ATOM 755 C CA . TYR A 1 97 ? 11.905 -10.904 -28.502 1.00 63.78 97 TYR A CA 1
ATOM 756 C C . TYR A 1 97 ? 11.030 -10.157 -27.490 1.00 63.78 97 TYR A C 1
ATOM 758 O O . TYR A 1 97 ? 11.187 -10.371 -26.289 1.00 63.78 97 TYR A O 1
ATOM 766 N N . VAL A 1 98 ? 10.073 -9.336 -27.933 1.00 65.88 98 VAL A N 1
ATOM 767 C CA . VAL A 1 98 ? 9.102 -8.674 -27.046 1.00 65.88 98 VAL A CA 1
ATOM 768 C C . VAL A 1 98 ? 7.780 -8.508 -27.789 1.00 65.88 98 VAL A C 1
ATOM 770 O O . VAL A 1 98 ? 7.617 -7.577 -28.570 1.00 65.88 98 VAL A O 1
ATOM 773 N N . ILE A 1 99 ? 6.818 -9.396 -27.533 1.00 74.06 99 ILE A N 1
ATOM 774 C CA . ILE A 1 99 ? 5.437 -9.212 -27.994 1.00 74.06 99 ILE A CA 1
ATOM 775 C C . ILE A 1 99 ? 4.647 -8.626 -26.819 1.00 74.06 99 ILE A C 1
ATOM 777 O O . ILE A 1 99 ? 4.317 -9.364 -25.887 1.00 74.06 99 ILE A O 1
ATOM 781 N N . PRO A 1 100 ? 4.363 -7.311 -26.800 1.00 72.44 100 PRO A N 1
ATOM 782 C CA . PRO A 1 100 ? 3.505 -6.741 -25.776 1.00 72.44 100 PRO A CA 1
ATOM 783 C C . PRO A 1 100 ? 2.081 -7.257 -25.996 1.00 72.44 100 PRO A C 1
ATOM 785 O O . PRO A 1 100 ? 1.457 -6.979 -27.018 1.00 72.44 100 PRO A O 1
ATOM 788 N N . VAL A 1 101 ? 1.560 -8.012 -25.031 1.00 80.12 101 VAL A N 1
ATOM 789 C CA . VAL A 1 101 ? 0.170 -8.471 -25.043 1.00 80.12 101 VAL A CA 1
ATOM 790 C C . VAL A 1 101 ? -0.561 -7.842 -23.872 1.00 80.12 101 VAL A C 1
ATOM 792 O O . VAL A 1 101 ? -0.124 -7.938 -22.726 1.00 80.12 101 VAL A O 1
ATOM 795 N N . VAL A 1 102 ? -1.690 -7.203 -24.164 1.00 83.25 102 VAL A N 1
ATOM 796 C CA . VAL A 1 102 ? -2.583 -6.631 -23.158 1.00 83.25 102 VAL A CA 1
ATOM 797 C C . VAL A 1 102 ? -3.891 -7.405 -23.194 1.00 83.25 102 VAL A C 1
ATOM 799 O O . VAL A 1 102 ? -4.522 -7.512 -24.242 1.00 83.25 102 VAL A O 1
ATOM 802 N N . TYR A 1 103 ? -4.310 -7.919 -22.040 1.00 82.56 103 TYR A N 1
ATOM 803 C CA . TYR A 1 103 ? -5.629 -8.515 -21.861 1.00 82.56 103 TYR A CA 1
ATOM 804 C C . TYR A 1 103 ? -6.466 -7.601 -20.976 1.00 82.56 103 TYR A C 1
ATOM 806 O O . TYR A 1 103 ? -6.092 -7.308 -19.842 1.00 82.56 103 TYR A O 1
ATOM 814 N N . ALA A 1 104 ? -7.608 -7.163 -21.497 1.00 80.19 104 ALA A N 1
ATOM 815 C CA . ALA A 1 104 ? -8.612 -6.445 -20.729 1.00 80.19 104 ALA A CA 1
ATOM 816 C C . ALA A 1 104 ? -9.806 -7.373 -20.490 1.00 80.19 104 ALA A C 1
ATOM 818 O O . ALA A 1 104 ? -10.361 -7.935 -21.432 1.00 80.19 104 ALA A O 1
ATOM 819 N N . HIS A 1 105 ? -10.201 -7.526 -19.229 1.00 79.25 105 HIS A N 1
ATOM 820 C CA . HIS A 1 105 ? -11.419 -8.231 -18.849 1.00 79.25 105 HIS A CA 1
ATOM 821 C C . HIS A 1 105 ? -12.451 -7.205 -18.379 1.00 79.25 105 HIS A C 1
ATOM 823 O O . HIS A 1 105 ? -12.212 -6.476 -17.416 1.00 79.25 105 HIS A O 1
ATOM 829 N N . THR A 1 106 ? -13.618 -7.164 -19.018 1.00 79.62 106 THR A N 1
ATOM 830 C CA . THR A 1 106 ? -14.738 -6.327 -18.578 1.00 79.62 106 THR A CA 1
ATOM 831 C C . THR A 1 106 ? -15.544 -7.063 -17.511 1.00 79.62 106 THR A C 1
ATOM 833 O O . THR A 1 106 ? -16.056 -8.158 -17.729 1.00 79.62 106 THR A O 1
ATOM 836 N N . VAL A 1 107 ? -15.640 -6.482 -16.315 1.00 80.19 107 VAL A N 1
ATOM 837 C CA . VAL A 1 107 ? -16.513 -7.001 -15.253 1.00 80.19 107 VAL A CA 1
ATOM 838 C C . VAL A 1 107 ? -17.897 -6.362 -15.421 1.00 80.19 107 VAL A C 1
ATOM 840 O O . VAL A 1 107 ? -17.981 -5.131 -15.413 1.00 80.19 107 VAL A O 1
ATOM 843 N N . PRO A 1 108 ? -18.987 -7.141 -15.571 1.00 75.75 108 PRO A N 1
ATOM 844 C CA . PRO A 1 108 ? -20.331 -6.581 -15.686 1.00 75.75 108 PRO A CA 1
ATOM 845 C C . PRO A 1 108 ? -20.664 -5.697 -14.476 1.00 75.75 108 PRO A C 1
ATOM 847 O O . PRO A 1 108 ? -20.607 -6.154 -13.338 1.00 75.75 108 PRO A O 1
ATOM 850 N N . GLY A 1 109 ? -20.997 -4.427 -14.724 1.00 76.44 109 GLY A N 1
ATOM 851 C CA . GLY A 1 109 ? -21.352 -3.450 -13.685 1.00 76.44 109 GLY A CA 1
ATOM 852 C C . GLY A 1 109 ? -20.231 -2.495 -13.256 1.00 76.44 109 GLY A C 1
ATOM 853 O O . GLY A 1 109 ? -20.527 -1.516 -12.577 1.00 76.44 109 GLY A O 1
ATOM 854 N N . LEU A 1 110 ? -18.982 -2.706 -13.689 1.00 65.19 110 LEU A N 1
ATOM 855 C CA . LEU A 1 110 ? -17.922 -1.699 -13.580 1.00 65.19 110 LEU A CA 1
ATOM 856 C C . LEU A 1 110 ? -17.821 -0.965 -14.922 1.00 65.19 110 LEU A C 1
ATOM 858 O O . LEU A 1 110 ? -17.279 -1.502 -15.887 1.00 65.19 110 LEU A O 1
ATOM 862 N N . GLN A 1 111 ? -18.378 0.246 -15.009 1.00 65.75 111 GLN A N 1
ATOM 863 C CA . GLN A 1 111 ? -18.058 1.125 -16.133 1.00 65.75 111 GLN A CA 1
ATOM 864 C C . GLN A 1 111 ? -16.606 1.583 -15.947 1.00 65.75 111 GLN A C 1
ATOM 866 O O . GLN A 1 111 ? -16.289 2.123 -14.888 1.00 65.75 111 GLN A O 1
ATOM 871 N N . PRO A 1 112 ? -15.703 1.349 -16.913 1.00 60.59 112 PRO A N 1
ATOM 872 C CA . PRO A 1 112 ? -14.427 2.033 -16.902 1.00 60.59 112 PRO A CA 1
ATOM 873 C C . PRO A 1 112 ? -14.742 3.497 -17.197 1.00 60.59 112 PRO A C 1
ATOM 875 O O . PRO A 1 112 ? -15.141 3.835 -18.314 1.00 60.59 112 PRO A O 1
ATOM 878 N N . ASP A 1 113 ? -14.659 4.341 -16.172 1.00 61.69 113 ASP A N 1
ATOM 879 C CA . ASP A 1 113 ? -14.803 5.779 -16.338 1.00 61.69 113 ASP A CA 1
ATOM 880 C C . ASP A 1 113 ? -13.866 6.232 -17.464 1.00 61.69 113 ASP A C 1
ATOM 882 O O . ASP A 1 113 ? -12.670 5.925 -17.475 1.00 61.69 113 ASP A O 1
ATOM 886 N N . ARG A 1 114 ? -14.462 6.891 -18.462 1.00 49.12 114 ARG A N 1
ATOM 887 C CA . ARG A 1 114 ? -13.760 7.478 -19.601 1.00 49.12 114 ARG A CA 1
ATOM 888 C C . ARG A 1 114 ? -12.696 8.443 -19.077 1.00 49.12 114 ARG A C 1
ATOM 890 O O . ARG A 1 114 ? -13.040 9.404 -18.391 1.00 49.12 114 ARG A O 1
ATOM 897 N N . VAL A 1 115 ? -11.442 8.182 -19.437 1.00 41.91 115 VAL A N 1
ATOM 898 C CA . VAL A 1 115 ? -10.403 9.217 -19.538 1.00 41.91 115 VAL A CA 1
ATOM 899 C C . VAL A 1 115 ? -10.668 10.032 -20.797 1.00 41.91 115 VAL A C 1
ATOM 901 O O . VAL A 1 115 ? -11.030 9.404 -21.821 1.00 41.91 115 VAL A O 1
#

Radius of gyration: 25.31 Å; chains: 1; bounding box: 43×31×68 Å

Foldseek 3Di:
DDDPVNLCVVCVVVQWDWAQDPVLQDIDIDGPPVPQDPVNVVVCVVCVVVSSVVRSVVVVVVVVPDPPDDDPPDDDDDPVRVVVVVCCVVPVPDPPPDDDDDDDDDDPPDDPPDD